Protein AF-A0A934IU26-F1 (afdb_monomer)

pLDDT: mean 91.04, std 9.42, range [56.78, 98.5]

Mean predicted aligned error: 6.12 Å

Structure (mmCIF, N/CA/C/O backbone):
data_AF-A0A934IU26-F1
#
_entry.id   AF-A0A934IU26-F1
#
loop_
_atom_site.group_PDB
_atom_site.id
_atom_site.type_symbol
_atom_site.label_atom_id
_atom_site.label_alt_id
_atom_site.label_comp_id
_atom_site.label_asym_id
_atom_site.label_entity_id
_atom_site.label_seq_id
_atom_site.pdbx_PDB_ins_code
_atom_site.Cartn_x
_atom_site.Cartn_y
_atom_site.Cartn_z
_atom_site.occupancy
_atom_site.B_iso_or_equiv
_atom_site.auth_seq_id
_atom_site.auth_comp_id
_atom_site.auth_asym_id
_atom_site.auth_atom_id
_atom_site.pdbx_PDB_model_num
ATOM 1 N N . MET A 1 1 ? -27.960 -0.276 13.483 1.00 60.78 1 MET A N 1
ATOM 2 C CA . MET A 1 1 ? -26.795 0.431 12.906 1.00 60.78 1 MET A CA 1
ATOM 3 C C . MET A 1 1 ? -25.542 -0.232 13.448 1.00 60.78 1 MET A C 1
ATOM 5 O O . MET A 1 1 ? -25.427 -0.309 14.667 1.00 60.78 1 MET A O 1
ATOM 9 N N . THR A 1 2 ? -24.691 -0.788 12.581 1.00 82.81 2 THR A N 1
ATOM 10 C CA . THR A 1 2 ? -23.446 -1.470 12.986 1.00 82.81 2 THR A CA 1
ATOM 11 C C . THR A 1 2 ? -22.457 -0.467 13.585 1.00 82.81 2 THR A C 1
ATOM 13 O O . THR A 1 2 ? -22.529 0.727 13.282 1.00 82.81 2 THR A O 1
ATOM 16 N N . ASP A 1 3 ? -21.538 -0.923 14.436 1.00 88.44 3 ASP A N 1
ATOM 17 C CA . ASP A 1 3 ? -20.575 -0.028 15.094 1.00 88.44 3 ASP A CA 1
ATOM 18 C C . ASP A 1 3 ? -19.616 0.631 14.096 1.00 88.44 3 ASP A C 1
ATOM 20 O O . ASP A 1 3 ? -19.320 1.819 14.215 1.00 88.44 3 ASP A O 1
ATOM 24 N N . LEU A 1 4 ? -19.264 -0.068 13.014 1.00 91.25 4 LEU A N 1
ATOM 25 C CA . LEU A 1 4 ? -18.510 0.517 11.906 1.00 91.25 4 LEU A CA 1
ATOM 26 C C . LEU A 1 4 ? -19.274 1.641 11.189 1.00 91.25 4 LEU A C 1
ATOM 28 O O . LEU A 1 4 ? -18.689 2.666 10.848 1.00 91.25 4 LEU A O 1
ATOM 32 N N . ALA A 1 5 ? -20.587 1.492 10.984 1.00 90.69 5 ALA A N 1
ATOM 33 C CA . ALA A 1 5 ? -21.397 2.550 10.379 1.00 90.69 5 ALA A CA 1
ATOM 34 C C . ALA A 1 5 ? -21.470 3.793 11.282 1.00 90.69 5 ALA A C 1
ATOM 36 O O . ALA A 1 5 ? -21.423 4.914 10.780 1.00 90.69 5 ALA A O 1
ATOM 37 N N . LYS A 1 6 ? -21.519 3.607 12.610 1.00 91.69 6 LYS A N 1
ATOM 38 C CA . LYS A 1 6 ? -21.423 4.716 13.575 1.00 91.69 6 LYS A CA 1
ATOM 39 C C . LYS A 1 6 ? -20.062 5.414 13.495 1.00 91.69 6 LYS A C 1
ATOM 41 O O . LYS A 1 6 ? -20.031 6.639 13.492 1.00 91.69 6 LYS A O 1
ATOM 46 N N . LEU A 1 7 ? -18.962 4.660 13.389 1.00 91.31 7 LEU A N 1
ATOM 47 C CA . LEU A 1 7 ? -17.606 5.211 13.248 1.00 91.31 7 LEU A CA 1
ATOM 48 C C . LEU A 1 7 ? -17.434 6.016 11.955 1.00 91.31 7 LEU A C 1
ATOM 50 O O . LEU A 1 7 ? -16.933 7.134 11.987 1.00 91.31 7 LEU A O 1
ATOM 54 N N . ARG A 1 8 ? -17.901 5.495 10.816 1.00 94.25 8 ARG A N 1
ATOM 55 C CA . ARG A 1 8 ? -17.852 6.225 9.535 1.00 94.25 8 ARG A CA 1
ATOM 56 C C . ARG A 1 8 ? -18.696 7.505 9.565 1.00 94.25 8 ARG A C 1
ATOM 58 O O . ARG A 1 8 ? -18.330 8.498 8.944 1.00 94.25 8 ARG A O 1
ATOM 65 N N . ALA A 1 9 ? -19.825 7.485 10.277 1.00 93.44 9 ALA A N 1
ATOM 66 C CA . ALA A 1 9 ? -20.713 8.638 10.403 1.00 93.44 9 ALA A CA 1
ATOM 67 C C . ALA A 1 9 ? -20.207 9.695 11.400 1.00 93.44 9 ALA A C 1
ATOM 69 O O . ALA A 1 9 ? -20.608 10.852 11.302 1.00 93.44 9 ALA A O 1
ATOM 70 N N . SER A 1 10 ? -19.351 9.324 12.358 1.00 94.31 10 SER A N 1
ATOM 71 C CA . SER A 1 10 ? -18.901 10.240 13.412 1.00 94.31 10 SER A CA 1
ATOM 72 C C . SER A 1 10 ? -17.827 11.225 12.947 1.00 94.31 10 SER A C 1
ATOM 74 O O . SER A 1 10 ? -17.698 12.298 13.534 1.00 94.31 10 SER A O 1
ATOM 76 N N . ASN A 1 11 ? -17.061 10.893 11.901 1.00 94.12 11 ASN A N 1
ATOM 77 C CA . ASN A 1 11 ? -16.004 11.751 11.372 1.00 94.12 11 ASN A CA 1
ATOM 78 C C . ASN A 1 11 ? -15.800 11.523 9.866 1.00 94.12 11 ASN A C 1
ATOM 80 O O . ASN A 1 11 ? -15.596 10.394 9.423 1.00 94.12 11 ASN A O 1
ATOM 84 N N . TYR A 1 12 ? -15.778 12.610 9.086 1.00 90.38 12 TYR A N 1
ATOM 85 C CA . TYR A 1 12 ? -15.523 12.578 7.642 1.00 90.38 12 TYR A CA 1
ATOM 86 C C . TYR A 1 12 ? -14.226 11.834 7.275 1.00 90.38 12 TYR A C 1
ATOM 88 O O . TYR A 1 12 ? -14.209 11.063 6.320 1.00 90.38 12 TYR A O 1
ATOM 96 N N . ALA A 1 13 ? -13.159 11.995 8.066 1.00 93.31 13 ALA A N 1
ATOM 97 C CA . ALA A 1 13 ? -11.879 11.325 7.826 1.00 93.31 13 ALA A CA 1
ATOM 98 C C . ALA A 1 13 ? -11.954 9.791 7.955 1.00 93.31 13 ALA A C 1
ATOM 100 O O . ALA A 1 13 ? -11.055 9.094 7.497 1.00 93.31 13 ALA A O 1
ATOM 101 N N . LEU A 1 14 ? -13.017 9.261 8.570 1.00 95.06 14 LEU A N 1
ATOM 102 C CA . LEU A 1 14 ? -13.216 7.830 8.791 1.00 95.06 14 LEU A CA 1
ATOM 103 C C . LEU A 1 14 ? -14.174 7.192 7.779 1.00 95.06 14 LEU A C 1
ATOM 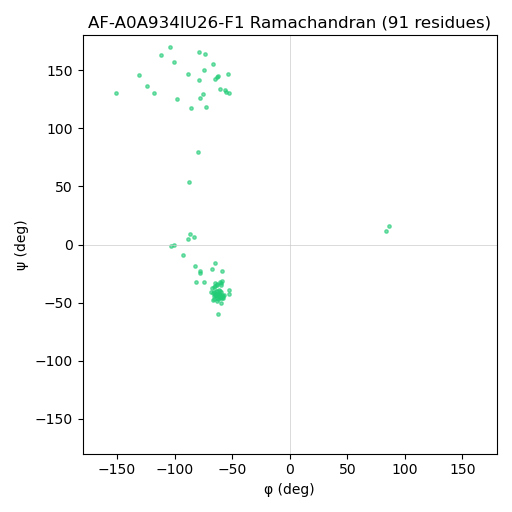105 O O . LEU A 1 14 ? -14.413 5.989 7.850 1.00 95.06 14 LEU A O 1
ATOM 109 N N . GLN A 1 15 ? -14.724 7.950 6.827 1.00 94.75 15 GLN A N 1
ATOM 110 C CA . GLN A 1 15 ? -15.707 7.431 5.867 1.00 94.75 15 GLN A CA 1
ATOM 111 C C . GLN A 1 15 ? -15.166 6.282 5.010 1.00 94.75 15 GLN A C 1
ATOM 113 O O . GLN A 1 15 ? -15.913 5.368 4.663 1.00 94.75 15 GLN A O 1
ATOM 118 N N . SER A 1 16 ? -13.869 6.313 4.705 1.00 94.00 16 SER A N 1
ATOM 119 C CA . SER A 1 16 ? -13.170 5.302 3.913 1.00 94.00 16 SER A CA 1
ATOM 120 C C . SER A 1 16 ? -12.616 4.139 4.738 1.00 94.00 16 SER A C 1
ATOM 122 O O . SER A 1 16 ? -11.940 3.284 4.166 1.00 94.00 16 SER A O 1
ATOM 124 N N . LEU A 1 17 ? -12.885 4.073 6.054 1.00 94.81 17 LEU A N 1
ATOM 125 C CA . LEU A 1 17 ? -12.450 2.935 6.867 1.00 94.81 17 LEU A CA 1
ATOM 126 C C . LEU A 1 17 ? -12.929 1.632 6.222 1.00 94.81 17 LEU A C 1
ATOM 128 O O . LEU A 1 17 ? -14.116 1.541 5.895 1.00 94.81 17 LEU A O 1
ATOM 132 N N . PRO A 1 18 ? -12.062 0.627 6.042 1.00 95.25 18 PRO A N 1
ATOM 133 C CA . PRO A 1 18 ? -12.453 -0.638 5.439 1.00 95.25 18 PRO A CA 1
ATOM 134 C C . PRO A 1 18 ? -13.298 -1.477 6.408 1.00 95.25 18 PRO A C 1
ATOM 136 O O . PRO A 1 18 ? -13.342 -1.221 7.609 1.00 95.25 18 PRO A O 1
ATOM 139 N N . GLU A 1 19 ? -13.989 -2.492 5.887 1.00 95.44 19 GLU A N 1
ATOM 140 C CA . GLU A 1 19 ? -14.693 -3.465 6.740 1.00 95.44 19 GLU A CA 1
ATOM 141 C C . GLU A 1 19 ? -13.727 -4.438 7.419 1.00 95.44 19 GLU A C 1
ATOM 143 O O . GLU A 1 19 ? -13.948 -4.853 8.557 1.00 95.44 19 GLU A O 1
ATOM 148 N N . THR A 1 20 ? -12.626 -4.752 6.738 1.00 96.62 20 THR A N 1
ATOM 149 C CA . THR A 1 20 ? -11.579 -5.655 7.208 1.00 96.62 20 THR A CA 1
ATOM 150 C C . THR A 1 20 ? -10.204 -5.030 7.035 1.00 96.62 20 THR A C 1
ATOM 152 O O . THR A 1 20 ? -9.955 -4.350 6.040 1.00 96.62 20 THR A O 1
ATOM 155 N N . ILE A 1 21 ? -9.298 -5.327 7.958 1.00 96.19 21 ILE A N 1
ATOM 156 C CA . ILE A 1 21 ? -7.877 -4.984 7.885 1.00 96.19 21 ILE A CA 1
ATOM 157 C C . ILE A 1 21 ? -7.023 -6.240 7.710 1.00 96.19 21 ILE A C 1
ATOM 159 O O . ILE A 1 21 ? -7.494 -7.352 7.956 1.00 96.19 21 ILE A O 1
ATOM 163 N N . ARG A 1 22 ? -5.769 -6.071 7.282 1.00 95.25 22 ARG A N 1
ATOM 164 C CA . ARG A 1 22 ? -4.811 -7.175 7.150 1.00 95.25 22 ARG A CA 1
ATOM 165 C C . ARG A 1 22 ? -3.911 -7.207 8.373 1.00 95.25 22 ARG A C 1
ATOM 167 O O . ARG A 1 22 ? -3.266 -6.215 8.680 1.00 95.25 22 ARG A O 1
ATOM 174 N N . VAL A 1 23 ? -3.841 -8.346 9.049 1.00 93.12 23 VAL A N 1
ATOM 175 C CA . VAL A 1 23 ? -3.029 -8.511 10.260 1.00 93.12 23 VAL A CA 1
ATOM 176 C C . VAL A 1 23 ? -1.968 -9.577 9.999 1.00 93.12 23 VAL A C 1
ATOM 178 O O . VAL A 1 23 ? -2.309 -10.651 9.490 1.00 93.12 23 VAL A O 1
ATOM 181 N N . PRO A 1 24 ? -0.683 -9.320 10.304 1.00 88.56 24 PRO A N 1
ATOM 182 C CA . PRO A 1 24 ? 0.350 -10.332 10.151 1.00 88.56 24 PRO A CA 1
ATOM 183 C C . PRO A 1 24 ? 0.097 -11.497 11.110 1.00 88.56 24 PRO A C 1
ATOM 185 O O . PRO A 1 24 ? -0.318 -11.309 12.254 1.00 88.56 24 PRO A O 1
ATOM 188 N N . VAL A 1 25 ? 0.373 -12.717 10.655 1.00 85.00 25 VAL A N 1
ATOM 189 C CA . VAL A 1 25 ? 0.303 -13.894 11.524 1.00 85.00 25 VAL A CA 1
ATOM 190 C C . VAL A 1 25 ? 1.523 -13.884 12.443 1.00 85.00 25 VAL A C 1
ATOM 192 O O . VAL A 1 25 ? 2.649 -13.706 11.980 1.00 85.00 25 VAL A O 1
ATOM 195 N N . GLN A 1 26 ? 1.307 -14.041 13.751 1.00 73.69 26 GLN A N 1
ATOM 196 C CA . GLN A 1 26 ? 2.404 -14.006 14.716 1.00 73.69 26 GLN A CA 1
ATOM 197 C C . GLN A 1 26 ? 3.408 -15.155 14.479 1.00 73.69 26 GLN A C 1
ATOM 199 O O . GLN A 1 26 ? 3.006 -16.277 14.142 1.00 73.69 26 GLN A O 1
ATOM 204 N N . PRO A 1 27 ? 4.717 -14.912 14.689 1.00 65.38 27 PRO A N 1
ATOM 205 C CA . PRO A 1 27 ? 5.732 -15.962 14.666 1.00 65.38 27 PRO A CA 1
ATOM 206 C C . PRO A 1 27 ? 5.378 -17.123 15.618 1.00 65.38 27 PRO A C 1
ATOM 208 O O . PRO A 1 27 ? 4.797 -16.880 16.676 1.00 65.38 27 PRO A O 1
ATOM 211 N N . PRO A 1 28 ? 5.742 -18.379 15.294 1.00 61.66 28 PRO A N 1
ATOM 212 C CA . PRO A 1 28 ? 6.671 -18.800 14.238 1.00 61.66 28 PRO A CA 1
ATOM 213 C C . PRO A 1 28 ? 6.033 -18.985 12.849 1.00 61.66 28 PRO A C 1
ATOM 215 O O . PRO A 1 28 ? 6.685 -19.502 11.941 1.00 61.66 28 PRO A O 1
ATOM 218 N N . ALA A 1 29 ? 4.773 -18.597 12.648 1.00 64.12 29 ALA A N 1
ATOM 219 C CA . ALA A 1 29 ? 4.107 -18.790 11.368 1.00 64.12 29 ALA A CA 1
ATOM 220 C C . ALA A 1 29 ? 4.643 -17.817 10.301 1.00 64.12 29 ALA A C 1
ATOM 222 O O . ALA A 1 29 ? 4.484 -16.606 10.408 1.00 64.12 29 ALA A O 1
ATOM 223 N N . ARG A 1 30 ? 5.236 -18.347 9.223 1.00 60.12 30 ARG A N 1
ATOM 224 C CA . ARG A 1 30 ? 5.545 -17.593 7.992 1.00 60.12 30 ARG A CA 1
ATOM 225 C C . ARG A 1 30 ? 4.337 -17.624 7.051 1.00 60.12 30 ARG A C 1
ATOM 227 O O . ARG A 1 30 ? 4.429 -18.115 5.930 1.00 60.12 30 ARG A O 1
ATOM 234 N N . ALA A 1 31 ? 3.185 -17.211 7.566 1.00 75.31 31 ALA A N 1
ATOM 235 C CA . ALA A 1 31 ? 1.914 -17.256 6.854 1.00 75.31 31 ALA A CA 1
ATOM 236 C C . ALA A 1 31 ? 1.549 -15.879 6.284 1.00 75.31 31 ALA A C 1
ATOM 238 O O . ALA A 1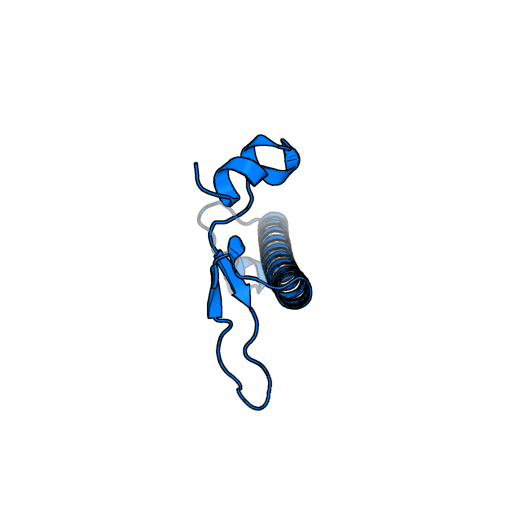 31 ? 2.025 -14.847 6.758 1.00 75.31 31 ALA A O 1
ATOM 239 N N . GLU A 1 32 ? 0.711 -15.877 5.248 1.00 83.94 32 GLU A N 1
ATOM 240 C CA . GLU A 1 32 ? 0.183 -14.644 4.665 1.00 83.94 32 GLU A CA 1
ATOM 241 C C . GLU A 1 32 ? -0.669 -13.872 5.688 1.00 83.94 32 GLU A C 1
ATOM 243 O O . GLU A 1 32 ? -1.365 -14.501 6.491 1.00 83.94 32 GLU A O 1
ATOM 248 N N . PRO A 1 33 ? -0.654 -12.522 5.664 1.00 87.50 33 PRO A N 1
ATOM 249 C CA . PRO A 1 33 ? -1.512 -11.722 6.528 1.00 87.50 33 PRO A CA 1
ATOM 250 C C . PRO A 1 33 ? -2.986 -12.082 6.347 1.00 87.50 33 PRO A C 1
ATOM 252 O O . PRO A 1 33 ? -3.485 -12.140 5.218 1.00 87.50 33 PRO A O 1
ATOM 255 N N . ILE A 1 34 ? -3.685 -12.270 7.463 1.00 91.81 34 ILE A N 1
ATOM 256 C CA . ILE A 1 34 ? -5.097 -12.650 7.485 1.00 91.81 34 ILE A CA 1
ATOM 257 C C . ILE A 1 34 ? -5.994 -11.414 7.448 1.00 91.81 34 ILE A C 1
ATOM 259 O O . ILE A 1 34 ? -5.659 -10.369 8.007 1.00 91.81 34 ILE A O 1
ATOM 263 N N . ALA A 1 35 ? -7.155 -11.539 6.804 1.00 94.75 35 ALA A N 1
ATOM 264 C CA . ALA A 1 35 ? -8.196 -10.523 6.873 1.00 94.75 35 ALA A CA 1
ATOM 265 C C . ALA A 1 35 ? -8.939 -10.639 8.212 1.00 94.75 35 ALA A C 1
ATOM 267 O O . ALA A 1 35 ? -9.442 -11.709 8.555 1.00 94.75 35 ALA A O 1
ATOM 268 N N . LYS A 1 36 ? -9.025 -9.536 8.954 1.00 93.94 36 LYS A N 1
ATOM 269 C CA . LYS A 1 36 ? -9.733 -9.441 10.234 1.00 93.94 36 LYS A CA 1
ATOM 270 C C . LYS A 1 36 ? -10.772 -8.321 10.175 1.00 93.94 36 LYS A C 1
ATOM 272 O O . LYS A 1 36 ? -10.436 -7.250 9.667 1.00 93.94 36 LYS A O 1
ATOM 277 N N . PRO A 1 37 ? -12.007 -8.508 10.677 1.00 95.88 37 PRO A N 1
ATOM 278 C CA . PRO A 1 37 ? -12.966 -7.411 10.791 1.00 95.88 37 PRO A CA 1
ATOM 279 C C . PRO A 1 37 ? -12.378 -6.253 11.600 1.00 95.88 37 PRO A C 1
ATOM 281 O O . PRO A 1 37 ? -11.844 -6.464 12.687 1.00 95.88 37 PRO A O 1
ATOM 284 N N . LEU A 1 38 ? -12.487 -5.023 11.087 1.00 95.06 38 LEU A N 1
ATOM 285 C CA . LEU A 1 38 ? -11.905 -3.843 11.741 1.00 95.06 38 LEU A CA 1
ATOM 286 C C . LEU A 1 38 ? -12.478 -3.632 13.150 1.00 95.06 38 LEU A C 1
ATOM 288 O O . LEU A 1 38 ? -11.770 -3.206 14.054 1.00 95.06 38 LEU A O 1
ATOM 292 N N . VAL A 1 39 ? -13.759 -3.952 13.336 1.00 94.75 39 VAL A N 1
ATOM 293 C CA . VAL A 1 39 ? -14.456 -3.820 14.624 1.00 94.75 39 VAL A CA 1
ATOM 294 C C . VAL A 1 39 ? -13.951 -4.791 15.694 1.00 94.75 39 VAL A C 1
ATOM 296 O O . VAL A 1 39 ? -14.118 -4.512 16.876 1.00 94.75 39 VAL A O 1
ATOM 299 N N . ASP A 1 40 ? -13.306 -5.885 15.282 1.00 94.88 40 ASP A N 1
ATOM 300 C CA . ASP A 1 40 ? -12.769 -6.920 16.172 1.00 94.88 40 ASP A CA 1
ATOM 301 C C . ASP A 1 40 ? -11.243 -6.807 16.339 1.00 94.88 40 ASP A C 1
ATOM 303 O O . ASP A 1 40 ? -10.619 -7.619 17.030 1.00 94.88 40 ASP A O 1
ATOM 307 N N . ALA A 1 41 ? -10.615 -5.843 15.660 1.00 94.38 41 ALA A N 1
ATOM 308 C CA . ALA A 1 41 ? -9.176 -5.641 15.695 1.00 94.38 41 ALA A CA 1
ATOM 309 C C . ALA A 1 41 ? -8.735 -4.909 16.967 1.00 94.38 41 ALA A C 1
ATOM 311 O O . ALA A 1 41 ? -9.379 -3.965 17.428 1.00 94.38 41 ALA A O 1
ATOM 312 N N . THR A 1 42 ? -7.593 -5.316 17.515 1.00 95.50 42 THR A N 1
ATOM 313 C CA . THR A 1 42 ? -6.921 -4.567 18.577 1.00 95.50 42 THR A CA 1
ATOM 314 C C . THR A 1 42 ? -6.159 -3.374 17.998 1.00 95.50 42 THR A C 1
ATOM 316 O O . THR A 1 42 ? -5.903 -3.287 16.795 1.00 95.50 42 THR A O 1
ATOM 319 N N . VAL A 1 43 ? -5.756 -2.445 18.868 1.00 96.06 43 VAL A N 1
ATOM 320 C CA . VAL A 1 43 ? -4.923 -1.297 18.473 1.00 96.06 43 VAL A CA 1
ATOM 321 C C . VAL A 1 43 ? -3.569 -1.753 17.918 1.00 96.06 43 VAL A C 1
ATOM 323 O O . VAL A 1 43 ? -3.114 -1.200 16.920 1.00 96.06 43 VAL A O 1
ATOM 326 N N . ASP A 1 44 ? -2.959 -2.788 18.501 1.00 94.75 44 ASP A N 1
ATOM 327 C CA . ASP A 1 44 ? -1.689 -3.339 18.011 1.00 94.75 44 ASP A CA 1
ATOM 328 C C . ASP A 1 44 ? -1.848 -3.958 16.617 1.00 94.75 44 ASP A C 1
ATOM 330 O O . ASP A 1 44 ? -1.035 -3.728 15.726 1.00 94.75 44 ASP A O 1
ATOM 334 N N . GLU A 1 45 ? -2.933 -4.699 16.386 1.00 95.06 45 GLU A N 1
ATOM 335 C CA . GLU A 1 45 ? -3.240 -5.263 15.068 1.00 95.06 45 GLU A CA 1
ATOM 336 C C . GLU A 1 45 ? -3.522 -4.177 14.025 1.00 95.06 45 GLU A C 1
ATOM 338 O O . GLU A 1 45 ? -3.115 -4.321 12.871 1.00 95.06 45 GLU A O 1
ATOM 343 N N . LEU A 1 46 ? -4.166 -3.074 14.421 1.00 95.88 46 LEU A N 1
ATOM 344 C CA . LEU A 1 46 ? -4.330 -1.905 13.561 1.00 95.88 46 LEU A CA 1
ATOM 345 C C . LEU A 1 46 ? -2.976 -1.266 13.224 1.00 95.88 46 LEU A C 1
ATOM 347 O O . LEU A 1 46 ? -2.743 -0.940 12.062 1.00 95.88 46 LEU A O 1
ATOM 351 N N . ALA A 1 47 ? -2.073 -1.125 14.200 1.00 96.12 47 ALA A N 1
ATOM 352 C CA . ALA A 1 47 ? -0.725 -0.610 13.968 1.00 96.12 47 ALA A CA 1
ATOM 353 C C . ALA A 1 47 ? 0.053 -1.500 12.985 1.00 96.12 47 ALA A C 1
ATOM 355 O O . ALA A 1 47 ? 0.643 -0.996 12.032 1.00 96.12 47 ALA A O 1
ATOM 356 N N . PHE A 1 48 ? -0.025 -2.824 13.142 1.00 94.38 48 PHE A N 1
ATOM 357 C CA . PHE A 1 48 ? 0.572 -3.753 12.184 1.00 94.38 48 PHE A CA 1
ATOM 358 C C . PHE A 1 48 ? -0.066 -3.662 10.793 1.00 94.38 48 PHE A C 1
ATOM 360 O O . PHE A 1 48 ? 0.646 -3.707 9.789 1.00 94.38 48 PHE A O 1
ATOM 367 N N . SER A 1 49 ? -1.391 -3.509 10.711 1.00 95.44 49 SER A N 1
ATOM 368 C CA . SER A 1 49 ? -2.071 -3.320 9.428 1.00 95.44 49 SER A CA 1
ATOM 369 C C . SER A 1 49 ? -1.651 -2.028 8.734 1.00 95.44 49 SER A C 1
ATOM 371 O O . SER A 1 49 ? -1.617 -2.008 7.505 1.00 95.44 49 SER A O 1
ATOM 373 N N . LEU A 1 50 ? -1.360 -0.962 9.485 1.00 96.25 50 LEU A N 1
ATOM 374 C CA . LEU A 1 50 ? -0.855 0.287 8.918 1.00 96.25 50 LEU A CA 1
ATOM 375 C C . LEU A 1 50 ? 0.531 0.088 8.311 1.00 96.25 50 LEU A C 1
ATOM 377 O O . LEU A 1 50 ? 0.717 0.457 7.159 1.00 96.25 50 LEU A O 1
ATOM 381 N N . THR A 1 51 ? 1.450 -0.578 9.014 1.00 95.31 51 THR A N 1
ATOM 382 C CA . THR A 1 51 ? 2.776 -0.897 8.459 1.00 95.31 51 THR A CA 1
ATOM 383 C C . THR A 1 51 ? 2.671 -1.705 7.163 1.00 95.31 51 THR A C 1
ATOM 385 O O . THR A 1 51 ? 3.322 -1.372 6.179 1.00 95.31 51 THR A O 1
ATOM 388 N N . LEU A 1 52 ? 1.792 -2.716 7.111 1.00 93.62 52 LEU A N 1
ATOM 389 C CA . LEU A 1 52 ? 1.559 -3.480 5.878 1.00 93.62 52 LEU A CA 1
ATOM 390 C C . LEU A 1 52 ? 1.021 -2.602 4.738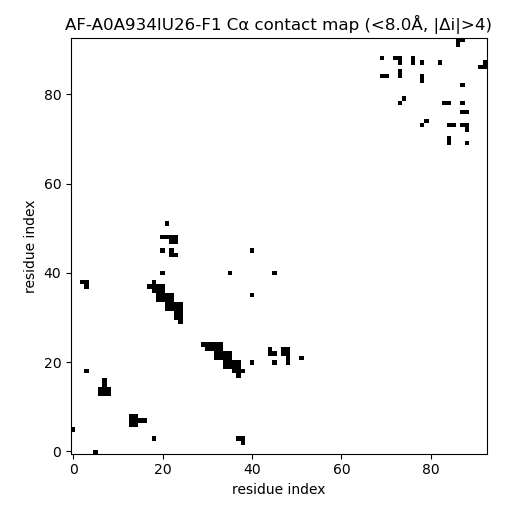 1.00 93.62 52 LEU A C 1
ATOM 392 O O . LEU A 1 52 ? 1.459 -2.737 3.598 1.00 93.62 52 LEU A O 1
ATOM 396 N N . ALA A 1 53 ? 0.078 -1.705 5.030 1.00 94.88 53 ALA A N 1
ATOM 397 C CA . ALA A 1 53 ? -0.479 -0.799 4.030 1.00 94.88 53 ALA A CA 1
ATOM 398 C C . ALA A 1 53 ? 0.557 0.224 3.530 1.00 94.88 53 ALA A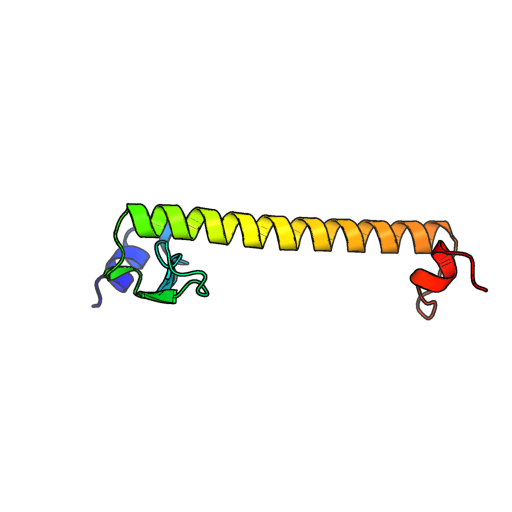 C 1
ATOM 400 O O . ALA A 1 53 ? 0.580 0.547 2.342 1.00 94.88 53 ALA A O 1
ATOM 401 N N . GLU A 1 54 ? 1.424 0.718 4.413 1.00 96.62 54 GLU A N 1
ATOM 402 C CA . GLU A 1 54 ? 2.541 1.598 4.064 1.00 96.62 54 GLU A CA 1
ATOM 403 C C . GLU A 1 54 ? 3.553 0.880 3.165 1.00 96.62 54 GLU A C 1
ATOM 405 O O . GLU A 1 54 ? 3.963 1.440 2.149 1.00 96.62 54 GLU A O 1
ATOM 410 N N . ASP A 1 55 ? 3.894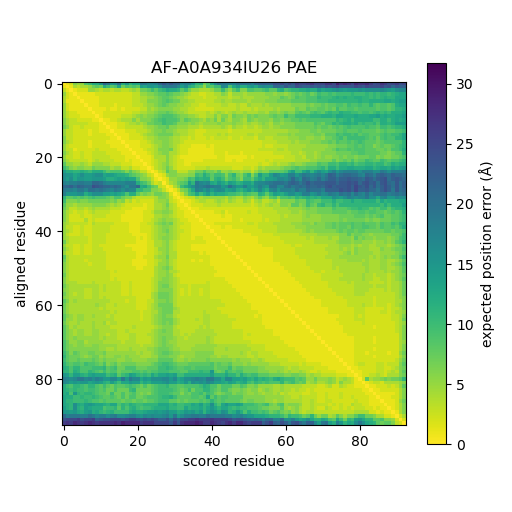 -0.373 3.466 1.00 95.50 55 ASP A N 1
ATOM 411 C CA . ASP A 1 55 ? 4.769 -1.193 2.622 1.00 95.50 55 ASP A CA 1
ATOM 412 C C . ASP A 1 55 ? 4.165 -1.425 1.227 1.00 95.50 55 ASP A C 1
ATOM 414 O O . ASP A 1 55 ? 4.851 -1.266 0.212 1.00 95.50 55 ASP A O 1
ATOM 418 N N . GLU A 1 56 ? 2.867 -1.741 1.151 1.00 94.69 56 GLU A N 1
ATOM 419 C CA . GLU A 1 56 ? 2.139 -1.882 -0.118 1.00 94.69 56 GLU A CA 1
ATOM 420 C C . GLU A 1 56 ? 2.130 -0.564 -0.917 1.00 94.69 56 GLU A C 1
ATOM 422 O O . GLU A 1 56 ? 2.371 -0.564 -2.131 1.00 94.69 56 GLU A O 1
ATOM 427 N N . LEU A 1 57 ? 1.913 0.572 -0.245 1.00 97.06 57 LEU A N 1
ATOM 428 C CA . LEU A 1 57 ? 1.944 1.901 -0.857 1.00 97.06 57 LEU A CA 1
ATOM 429 C C . LEU A 1 57 ? 3.341 2.262 -1.375 1.00 97.06 57 LEU A C 1
ATOM 431 O O . LEU A 1 57 ? 3.467 2.788 -2.487 1.00 97.06 57 LEU A O 1
ATOM 435 N N . ASN A 1 58 ? 4.383 1.977 -0.597 1.00 97.69 58 ASN A N 1
ATOM 436 C CA . ASN A 1 58 ? 5.771 2.216 -0.974 1.00 97.69 58 ASN A CA 1
ATOM 437 C C . ASN A 1 58 ? 6.142 1.377 -2.201 1.00 97.69 58 ASN A C 1
ATOM 439 O O . ASN A 1 58 ? 6.591 1.927 -3.206 1.00 97.69 58 ASN A O 1
ATOM 443 N N . ALA A 1 59 ? 5.833 0.077 -2.193 1.00 97.19 59 ALA A N 1
ATOM 444 C CA . ALA A 1 59 ? 6.088 -0.811 -3.325 1.00 97.19 59 ALA A CA 1
ATOM 445 C C . ALA A 1 59 ? 5.353 -0.364 -4.605 1.00 97.19 59 ALA A C 1
ATOM 447 O O . ALA A 1 59 ? 5.918 -0.385 -5.706 1.00 97.19 59 ALA A O 1
ATOM 448 N N . ALA A 1 60 ? 4.096 0.075 -4.482 1.00 97.88 60 ALA A N 1
ATOM 449 C CA . ALA A 1 60 ? 3.337 0.622 -5.604 1.00 97.88 60 ALA A CA 1
ATOM 450 C C . ALA A 1 60 ? 3.944 1.937 -6.125 1.00 97.88 60 ALA A C 1
ATOM 452 O O . ALA A 1 60 ? 4.035 2.140 -7.341 1.00 97.88 60 ALA A O 1
ATOM 453 N N . SER A 1 61 ? 4.395 2.809 -5.221 1.00 97.88 61 SER A N 1
ATOM 454 C CA . SER A 1 61 ? 5.042 4.082 -5.550 1.00 97.88 61 SER A CA 1
ATOM 455 C C . SER A 1 61 ? 6.379 3.878 -6.261 1.00 97.88 61 SER A C 1
ATOM 457 O O . SER A 1 61 ? 6.613 4.499 -7.301 1.00 97.88 61 SER A O 1
ATOM 459 N N . ASP A 1 62 ? 7.210 2.953 -5.781 1.00 98.25 62 ASP A N 1
ATOM 460 C CA . ASP A 1 62 ? 8.483 2.581 -6.405 1.00 98.25 62 ASP A CA 1
ATOM 461 C C . ASP A 1 62 ? 8.266 2.040 -7.816 1.00 98.25 62 ASP A C 1
ATOM 463 O O . ASP A 1 62 ? 8.915 2.474 -8.776 1.00 98.25 62 ASP A O 1
ATOM 467 N N . ARG A 1 63 ? 7.282 1.148 -7.980 1.00 98.25 63 ARG A N 1
ATOM 468 C CA . ARG A 1 63 ? 6.906 0.620 -9.293 1.00 98.25 63 ARG A CA 1
ATOM 469 C C . ARG A 1 63 ? 6.442 1.730 -10.234 1.00 98.25 63 ARG A C 1
ATOM 471 O O . ARG A 1 63 ? 6.867 1.770 -11.389 1.00 98.25 63 ARG A O 1
ATOM 478 N N . LEU A 1 64 ? 5.595 2.644 -9.763 1.00 98.50 64 LEU A N 1
ATOM 479 C CA . LEU A 1 64 ? 5.135 3.787 -10.553 1.00 98.50 64 LEU A CA 1
ATOM 480 C C . LEU A 1 64 ? 6.303 4.691 -10.966 1.00 98.50 64 LEU A C 1
ATOM 482 O O . LEU A 1 64 ? 6.370 5.128 -12.118 1.00 98.50 64 LEU A O 1
ATOM 486 N N . TYR A 1 65 ? 7.227 4.969 -10.047 1.00 98.38 65 TYR A N 1
ATOM 487 C CA . TYR A 1 65 ? 8.413 5.768 -10.326 1.00 98.38 65 TYR A CA 1
ATOM 488 C C . TYR A 1 65 ? 9.302 5.104 -11.383 1.00 98.38 65 TYR A C 1
ATOM 490 O O . TYR A 1 65 ? 9.675 5.755 -12.363 1.00 98.38 65 TYR A O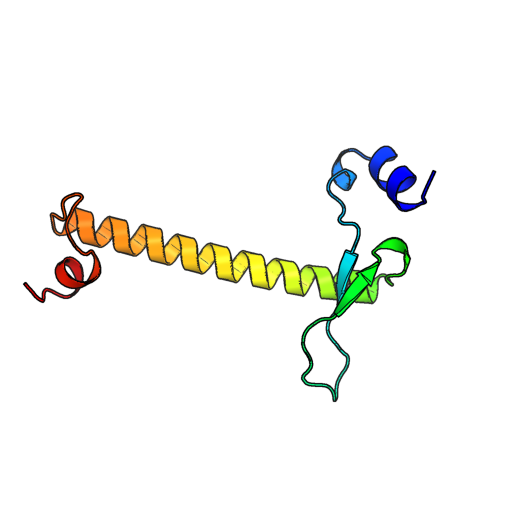 1
ATOM 498 N N . ALA A 1 66 ? 9.572 3.803 -11.246 1.00 97.94 66 ALA A N 1
ATOM 499 C CA . ALA A 1 66 ? 10.347 3.033 -12.214 1.00 97.94 66 ALA A CA 1
ATOM 500 C C . ALA A 1 66 ? 9.712 3.071 -13.615 1.00 97.94 66 ALA A C 1
ATOM 502 O O . ALA A 1 66 ? 10.401 3.338 -14.600 1.00 97.94 66 ALA A O 1
ATOM 503 N N . LEU A 1 67 ? 8.389 2.901 -13.710 1.00 97.69 67 LEU A N 1
ATOM 504 C CA . LEU A 1 67 ? 7.661 2.984 -14.981 1.00 97.69 67 LEU A CA 1
ATOM 505 C C . LEU A 1 67 ? 7.740 4.380 -15.609 1.00 97.69 67 LEU A C 1
ATOM 507 O O . LEU A 1 67 ? 8.009 4.510 -16.804 1.00 97.69 67 LEU A O 1
ATOM 511 N N . ARG A 1 68 ? 7.561 5.441 -14.811 1.00 97.94 68 ARG A N 1
ATOM 512 C CA . ARG A 1 68 ? 7.722 6.829 -15.277 1.00 97.94 68 ARG A CA 1
ATOM 513 C C . ARG A 1 68 ? 9.138 7.090 -15.779 1.00 97.94 68 ARG A C 1
ATOM 515 O O . ARG A 1 68 ? 9.311 7.780 -16.784 1.00 97.94 68 ARG A O 1
ATOM 522 N N . ARG A 1 69 ? 10.146 6.546 -15.091 1.00 97.56 69 ARG A N 1
ATOM 523 C CA . ARG A 1 69 ? 11.547 6.679 -15.489 1.00 97.56 69 ARG A CA 1
ATOM 524 C C . ARG A 1 69 ? 11.820 5.957 -16.805 1.00 97.56 69 ARG A C 1
ATOM 526 O O . ARG A 1 69 ? 12.402 6.573 -17.690 1.00 97.56 69 ARG A O 1
ATOM 533 N N . LEU A 1 70 ? 11.368 4.712 -16.952 1.00 96.81 70 LEU A N 1
ATOM 534 C CA . LEU A 1 70 ? 11.522 3.940 -18.187 1.00 96.81 70 LEU A CA 1
ATOM 535 C C . LEU A 1 70 ? 10.864 4.646 -19.377 1.00 96.81 70 LEU A C 1
ATOM 537 O O . LEU A 1 70 ? 11.487 4.792 -20.423 1.00 96.81 70 LEU A O 1
ATOM 541 N N . LEU A 1 71 ? 9.633 5.139 -19.203 1.00 96.25 71 LEU A N 1
ATOM 542 C CA . LEU A 1 71 ? 8.938 5.889 -20.248 1.00 96.25 71 LEU A CA 1
ATOM 543 C C . LEU A 1 71 ? 9.729 7.131 -20.669 1.00 96.25 71 LEU A C 1
ATOM 545 O O . LEU A 1 71 ? 9.867 7.392 -21.861 1.00 96.25 71 LEU A O 1
ATOM 549 N N . ARG A 1 72 ? 10.252 7.891 -19.701 1.00 96.44 72 ARG A N 1
ATOM 550 C CA . ARG A 1 72 ? 11.065 9.075 -19.991 1.00 96.44 72 ARG A CA 1
ATOM 551 C C . ARG A 1 72 ? 12.308 8.710 -20.800 1.00 96.44 72 ARG A C 1
ATOM 553 O O . ARG A 1 72 ? 12.515 9.313 -21.844 1.00 96.44 72 ARG A O 1
ATOM 560 N N . LEU A 1 73 ? 13.065 7.704 -20.359 1.00 96.62 73 LEU A N 1
ATOM 561 C CA . LEU A 1 73 ? 14.269 7.242 -21.056 1.00 96.62 73 LEU A CA 1
ATOM 562 C C . LEU A 1 73 ? 13.953 6.810 -22.489 1.00 96.62 73 LEU A C 1
ATOM 564 O O . LEU A 1 73 ? 14.608 7.257 -23.420 1.00 96.62 73 LEU A O 1
ATOM 568 N N . ALA A 1 74 ? 12.893 6.024 -22.689 1.00 95.44 74 ALA A N 1
ATOM 569 C CA . ALA A 1 74 ? 12.488 5.607 -24.025 1.00 95.44 74 ALA A CA 1
ATOM 570 C C . ALA A 1 74 ? 12.170 6.812 -24.930 1.00 95.44 74 ALA A C 1
ATOM 572 O O . ALA A 1 74 ? 12.606 6.851 -26.078 1.00 95.44 74 ALA A O 1
ATOM 573 N N . ARG A 1 75 ? 11.453 7.825 -24.422 1.00 94.94 75 ARG A N 1
ATOM 574 C CA . ARG A 1 75 ? 11.145 9.050 -25.183 1.00 94.94 75 ARG A CA 1
ATOM 575 C C . ARG A 1 75 ? 12.384 9.882 -25.491 1.00 94.94 75 ARG A C 1
ATOM 577 O O . ARG A 1 75 ? 12.507 10.360 -26.614 1.00 94.94 75 ARG A O 1
ATOM 584 N N . GLU A 1 76 ? 13.290 10.033 -24.529 1.00 95.31 76 GLU A N 1
ATOM 585 C CA . GLU A 1 76 ? 14.581 10.709 -24.719 1.00 95.31 76 GLU A CA 1
ATOM 586 C C . GLU A 1 76 ? 15.433 9.997 -25.787 1.00 95.31 76 GLU A C 1
ATOM 588 O O . GLU A 1 76 ? 16.117 10.654 -26.567 1.00 95.31 76 GLU A O 1
ATOM 593 N N . SER A 1 77 ? 15.305 8.673 -25.903 1.00 93.75 77 SER A N 1
ATOM 594 C CA . SER A 1 77 ? 15.915 7.843 -26.950 1.00 93.75 77 SER A CA 1
ATOM 595 C C . SER A 1 77 ? 15.129 7.803 -28.275 1.00 93.75 77 SER A C 1
ATOM 597 O O . SER A 1 77 ? 15.482 7.051 -29.185 1.00 93.75 77 SER A O 1
ATOM 599 N N . GLY A 1 78 ? 14.067 8.603 -28.413 1.00 93.56 78 GLY A N 1
ATOM 600 C CA . GLY A 1 78 ? 13.295 8.744 -29.650 1.00 93.56 78 GLY A CA 1
ATOM 601 C C . GLY A 1 78 ? 12.176 7.718 -29.854 1.00 93.56 78 GLY A C 1
ATOM 602 O O . GLY A 1 78 ? 11.685 7.597 -30.974 1.00 93.56 78 GLY A O 1
ATOM 603 N N . ALA A 1 79 ? 11.756 6.993 -28.810 1.00 94.38 79 ALA A N 1
ATOM 604 C CA . ALA A 1 79 ? 10.661 6.029 -28.913 1.00 94.38 79 ALA A CA 1
ATOM 605 C C . ALA A 1 79 ? 9.335 6.690 -29.330 1.00 94.38 79 ALA A C 1
ATOM 607 O O . ALA A 1 79 ? 8.887 7.686 -28.740 1.00 94.38 79 ALA A O 1
ATOM 608 N N . ILE A 1 80 ? 8.650 6.070 -30.286 1.00 92.12 80 ILE A N 1
ATOM 609 C CA . ILE A 1 80 ? 7.286 6.391 -30.711 1.00 92.12 80 IL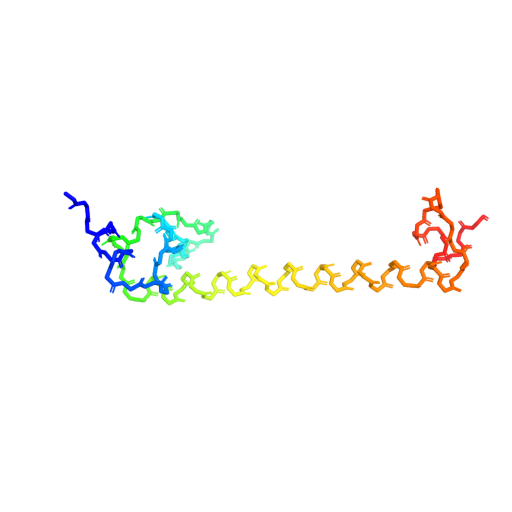E A CA 1
ATOM 610 C C . ILE A 1 80 ? 6.28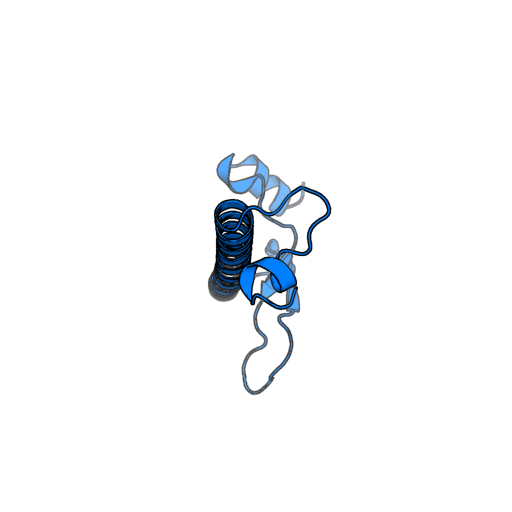8 5.360 -30.169 1.00 92.12 80 ILE A C 1
ATOM 612 O O . ILE A 1 80 ? 6.662 4.361 -29.570 1.00 92.12 80 ILE A O 1
ATOM 616 N N . GLY A 1 81 ? 4.985 5.628 -30.298 1.00 90.12 81 GLY A N 1
ATOM 617 C CA . GLY A 1 81 ? 3.946 4.917 -29.534 1.00 90.12 81 GLY A CA 1
ATOM 618 C C . GLY A 1 81 ? 3.880 3.394 -29.721 1.00 90.12 81 GLY A C 1
ATOM 619 O O . GLY A 1 81 ? 3.363 2.714 -28.842 1.00 90.12 81 GLY A O 1
ATOM 620 N N . THR A 1 82 ? 4.392 2.868 -30.831 1.00 91.62 82 THR A N 1
ATOM 621 C CA . THR A 1 82 ? 4.440 1.428 -31.130 1.00 91.62 82 THR A CA 1
ATOM 622 C C . THR A 1 82 ? 5.741 0.756 -30.699 1.00 91.62 82 THR A C 1
ATOM 624 O O . THR A 1 82 ? 5.836 -0.468 -30.769 1.00 91.62 82 THR A O 1
ATOM 627 N N . ASP A 1 83 ? 6.742 1.531 -30.279 1.00 93.50 83 ASP A N 1
ATOM 628 C CA . ASP A 1 83 ? 8.050 1.001 -29.913 1.00 93.50 83 ASP A CA 1
ATOM 629 C C . ASP A 1 83 ? 8.002 0.295 -28.560 1.00 93.50 83 ASP A C 1
ATOM 631 O O . ASP A 1 83 ? 7.244 0.659 -27.656 1.00 93.50 83 ASP A O 1
ATOM 635 N N . ARG A 1 84 ? 8.868 -0.707 -28.399 1.00 92.94 84 ARG A N 1
ATOM 636 C CA . ARG A 1 84 ? 9.069 -1.393 -27.124 1.00 92.94 84 ARG A CA 1
ATOM 637 C C . ARG A 1 84 ? 10.098 -0.613 -26.300 1.00 92.94 84 ARG A C 1
ATOM 639 O O . ARG A 1 84 ? 11.249 -0.516 -26.717 1.00 92.94 84 ARG A O 1
ATOM 646 N N . PRO A 1 85 ? 9.732 -0.072 -25.122 1.00 90.44 85 PRO A N 1
ATOM 647 C CA . PRO A 1 85 ? 10.649 0.734 -24.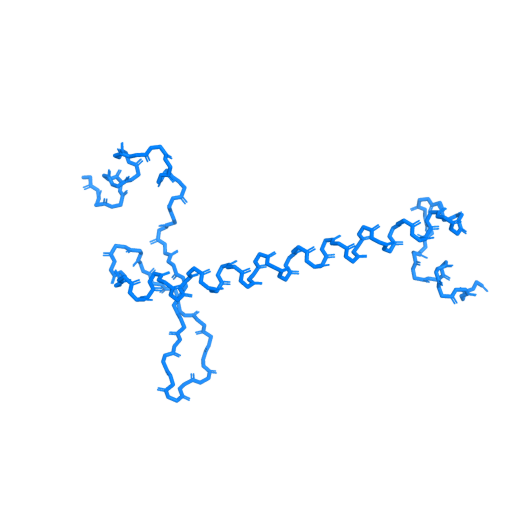317 1.00 90.44 85 PRO A CA 1
ATOM 648 C C . PRO A 1 85 ? 11.923 -0.006 -23.901 1.00 90.44 85 PRO A C 1
ATOM 650 O O . PRO A 1 85 ? 12.956 0.633 -23.753 1.00 90.44 85 PRO A O 1
ATOM 653 N N . ALA A 1 86 ? 11.848 -1.329 -23.709 1.00 90.88 86 ALA A N 1
ATOM 654 C CA . ALA A 1 86 ? 13.007 -2.151 -23.371 1.00 90.88 86 ALA A CA 1
ATOM 655 C C . ALA A 1 86 ? 14.046 -2.112 -24.500 1.00 90.88 86 ALA A C 1
ATOM 657 O O . ALA A 1 86 ? 15.128 -1.587 -24.275 1.00 90.88 86 ALA A O 1
ATOM 658 N N . ASP A 1 87 ? 13.666 -2.537 -25.708 1.00 91.69 87 ASP A N 1
ATOM 659 C CA . ASP A 1 87 ? 14.515 -2.574 -26.907 1.00 91.69 87 ASP A CA 1
ATOM 660 C C . ASP A 1 87 ? 15.172 -1.207 -27.192 1.00 91.69 87 ASP A C 1
ATOM 662 O O . ASP A 1 87 ? 16.367 -1.114 -27.470 1.00 91.69 87 ASP A O 1
ATOM 666 N N . ILE A 1 88 ? 14.411 -0.111 -27.047 1.00 90.38 88 ILE A N 1
ATOM 667 C CA . ILE A 1 88 ? 14.919 1.252 -27.275 1.00 90.38 88 ILE A CA 1
ATOM 668 C C . ILE A 1 88 ? 15.946 1.681 -26.215 1.00 90.38 88 ILE A C 1
ATOM 670 O O . ILE A 1 88 ? 16.928 2.342 -26.550 1.00 90.38 88 ILE A O 1
ATOM 674 N N . VAL A 1 89 ? 15.720 1.347 -24.942 1.00 89.25 89 VAL A N 1
ATOM 675 C CA . VAL A 1 89 ? 16.599 1.765 -23.837 1.00 89.25 89 VAL A CA 1
ATOM 676 C C . VAL A 1 89 ? 17.830 0.864 -23.717 1.00 89.25 89 VAL A C 1
ATOM 678 O O . VAL A 1 89 ? 18.890 1.354 -23.333 1.00 89.25 89 VAL A O 1
ATOM 681 N N . THR A 1 90 ? 17.721 -0.426 -24.052 1.00 89.88 90 THR A N 1
ATOM 682 C CA . THR A 1 90 ? 18.859 -1.363 -24.053 1.00 89.88 90 THR A CA 1
ATOM 683 C C . THR A 1 90 ? 19.700 -1.275 -25.324 1.00 89.88 90 THR A C 1
ATOM 685 O O . THR A 1 90 ? 20.862 -1.670 -25.294 1.00 89.88 90 THR A O 1
ATOM 688 N N . GLY A 1 91 ? 19.161 -0.709 -26.409 1.00 78.19 91 GLY A N 1
ATOM 689 C CA . GLY A 1 91 ? 19.872 -0.558 -27.680 1.00 78.19 91 GLY A CA 1
ATOM 690 C C . GLY A 1 91 ? 19.836 -1.803 -28.572 1.00 78.19 91 GLY A C 1
ATOM 691 O O . GLY A 1 91 ? 20.553 -1.837 -29.570 1.00 78.19 91 GLY A O 1
ATOM 692 N N . ASP A 1 92 ? 19.000 -2.792 -28.246 1.00 65.56 92 ASP A N 1
ATOM 693 C CA . ASP A 1 92 ? 18.767 -3.984 -29.069 1.00 65.56 92 ASP A CA 1
ATOM 694 C C . ASP A 1 92 ? 17.795 -3.638 -30.210 1.00 65.56 92 ASP A C 1
ATOM 696 O O . ASP A 1 92 ? 16.589 -3.878 -30.114 1.00 65.56 92 ASP A O 1
ATOM 700 N N . ARG A 1 93 ? 18.309 -3.005 -31.271 1.00 56.78 93 ARG A N 1
ATOM 701 C CA . ARG A 1 93 ? 17.544 -2.639 -32.476 1.00 56.78 93 ARG A CA 1
ATOM 702 C C . ARG A 1 93 ? 17.803 -3.577 -33.647 1.00 56.78 93 ARG A C 1
ATOM 704 O O . ARG A 1 93 ? 18.988 -3.892 -33.893 1.00 56.78 93 ARG A O 1
#

Foldseek 3Di:
DDPLVVQLVVDVVSVPPDQWFWFDDDPPDPDGTDTDGPVPDDPVRVVRSVVVVVVVVVVVVVVVVVVVVLVVQLVVLPDDPPDDSVCSNVVVD

Organism: NCBI:txid2796142

Sequence (93 aa):
MTDLAKLRASNYALQSLPETIRVPVQPPARAEPIAKPLVDATVDELAFSLTLAEDELNAASDRLYALRRLLRLARESGAIGTDRPADIVTGDR

Solvent-accessible surface area (backbone atoms only — not comparable to full-atom values): 5484 Å² total; per-residue (Å²): 132,56,70,65,59,52,51,28,70,72,34,80,93,37,55,79,62,63,72,52,43,48,30,73,49,66,81,91,49,93,54,75,59,43,80,39,52,47,90,79,52,50,72,67,45,49,54,48,24,47,53,53,51,51,51,53,50,49,55,52,49,52,52,51,51,52,51,54,50,47,54,48,51,13,46,76,69,65,53,54,95,87,56,56,53,61,40,58,65,74,63,69,123

Radius of gyration: 21.21 Å; Cα contacts (8 Å, |Δi|>4): 75; chains: 1; bounding box: 47×31×51 Å

Secondary structure (DSSP, 8-state):
--HHHHHHHH-GGGTT--SEEEEPPPTT--PPPEEEEGGG--HHHHHHHHHHHHHHHHHHHHHHHHHHHHHHHHHHTT--TTS-HHHHHHT--

Nearest PDB structures (foldseek):
  8vft-assembly1_E  TM=3.838E-01  e=6.253E+00  Oryctolagus cuniculus